Protein AF-A0A3A0G7U3-F1 (afdb_monomer_lite)

Sequence (85 aa):
MVRGSIKHGDYNPLQMGAFRPGEDCEAGRTTIEGLYLCGSSSYPGGLITGGPGYIAANSIAEDLGVEKWWRPTTKMSRYIETYVD

Secondary structure (DSSP, 8-state):
--S--SSSS-SSGGGSGGGSS-GGGGGGB-SSTT-B--STTSTT-TT-SSHHHHHHHHHHHHHTT--------HHHHHHHHHHT-

Structure (mmCIF, N/CA/C/O backbone):
data_AF-A0A3A0G7U3-F1
#
_entry.id   AF-A0A3A0G7U3-F1
#
loop_
_atom_site.group_PDB
_atom_site.id
_atom_site.type_symbol
_atom_site.label_atom_id
_atom_site.label_alt_id
_atom_site.label_comp_id
_atom_site.label_asym_id
_atom_site.label_entity_id
_atom_site.label_seq_id
_atom_site.pdbx_PDB_ins_code
_atom_site.Cartn_x
_atom_site.Cartn_y
_atom_site.Cartn_z
_atom_site.occupancy
_atom_site.B_iso_or_equiv
_atom_site.auth_seq_id
_atom_site.auth_comp_id
_atom_site.auth_asym_id
_atom_site.auth_atom_id
_atom_site.pdbx_PDB_model_num
ATOM 1 N N . MET A 1 1 ? 13.609 -13.826 -16.616 1.00 62.19 1 MET A N 1
ATOM 2 C CA . MET A 1 1 ? 12.791 -13.077 -17.597 1.00 62.19 1 MET A CA 1
ATOM 3 C C . MET A 1 1 ? 13.726 -12.430 -18.594 1.00 62.19 1 MET A C 1
ATOM 5 O O . MET A 1 1 ? 14.680 -11.809 -18.157 1.00 62.19 1 MET A O 1
ATOM 9 N N . VAL A 1 2 ? 13.498 -12.612 -19.896 1.00 79.25 2 VAL A N 1
ATOM 10 C CA . VAL A 1 2 ? 14.396 -12.087 -20.947 1.00 79.25 2 VAL A CA 1
ATOM 11 C C . VAL A 1 2 ? 13.986 -10.675 -21.401 1.00 79.25 2 VAL A C 1
ATOM 13 O O . VAL A 1 2 ? 14.835 -9.908 -21.832 1.00 79.25 2 VAL A O 1
ATOM 16 N N . ARG A 1 3 ? 12.697 -10.310 -21.276 1.00 82.88 3 ARG A N 1
ATOM 17 C CA . ARG A 1 3 ? 12.137 -8.985 -21.638 1.00 82.88 3 ARG A CA 1
ATOM 18 C C . ARG A 1 3 ? 10.988 -8.525 -20.723 1.00 82.88 3 ARG A C 1
ATOM 20 O O . ARG A 1 3 ? 10.148 -7.738 -21.131 1.00 82.88 3 ARG A O 1
ATOM 27 N N . GLY A 1 4 ? 10.892 -9.091 -19.522 1.00 75.62 4 GLY A N 1
ATOM 28 C CA . GLY A 1 4 ? 9.813 -8.808 -18.572 1.00 75.62 4 GLY A CA 1
ATOM 29 C C . GLY A 1 4 ? 10.360 -8.212 -17.283 1.00 75.62 4 GLY A C 1
ATOM 30 O O . GLY A 1 4 ? 11.501 -8.495 -16.914 1.00 75.62 4 GLY A O 1
ATOM 31 N N . SER A 1 5 ? 9.537 -7.427 -16.594 1.00 76.88 5 SER A N 1
ATOM 32 C CA . SER A 1 5 ? 9.852 -6.913 -15.264 1.00 76.88 5 SER A CA 1
ATOM 33 C C . SER A 1 5 ? 9.326 -7.855 -14.186 1.00 76.88 5 SER A C 1
ATOM 35 O O . SER A 1 5 ? 8.244 -8.423 -14.303 1.00 76.88 5 SER A O 1
ATOM 37 N N . ILE A 1 6 ? 10.095 -8.010 -13.105 1.00 76.94 6 ILE A N 1
ATOM 38 C CA . ILE A 1 6 ? 9.661 -8.759 -11.912 1.00 76.94 6 ILE A CA 1
ATOM 39 C C . ILE A 1 6 ? 8.631 -7.976 -11.093 1.00 76.94 6 ILE A C 1
ATOM 41 O O . ILE A 1 6 ? 8.057 -8.496 -10.137 1.00 76.94 6 ILE A O 1
ATOM 45 N N . LYS A 1 7 ? 8.414 -6.708 -11.446 1.00 77.56 7 LYS A N 1
ATOM 46 C CA . LYS A 1 7 ? 7.480 -5.788 -10.806 1.00 77.56 7 LYS A CA 1
ATOM 47 C C . LYS A 1 7 ? 6.479 -5.277 -11.842 1.00 77.56 7 LYS A C 1
ATOM 49 O O . LYS A 1 7 ? 6.651 -5.479 -13.040 1.00 77.56 7 LYS A O 1
ATOM 54 N N . HIS A 1 8 ? 5.422 -4.630 -11.361 1.00 80.75 8 HIS A N 1
ATOM 55 C CA . HIS A 1 8 ? 4.483 -3.941 -12.233 1.00 80.75 8 HIS A CA 1
ATOM 56 C C . HIS A 1 8 ? 5.211 -2.734 -12.842 1.00 80.75 8 HIS A C 1
ATOM 58 O O . HIS A 1 8 ? 5.623 -1.837 -12.106 1.00 80.75 8 HIS A O 1
ATOM 64 N N . GLY A 1 9 ? 5.414 -2.748 -14.159 1.00 81.38 9 GLY A N 1
ATOM 65 C CA . GLY A 1 9 ? 6.168 -1.715 -14.876 1.00 81.38 9 GLY A CA 1
ATOM 66 C C . GLY A 1 9 ? 7.689 -1.911 -14.860 1.00 81.38 9 GLY A C 1
ATOM 67 O O . GLY A 1 9 ? 8.229 -2.794 -14.185 1.00 81.38 9 GLY A O 1
ATOM 68 N N . ASP A 1 10 ? 8.382 -1.093 -15.644 1.00 82.38 10 ASP A N 1
ATOM 69 C CA . ASP A 1 10 ? 9.836 -1.103 -15.794 1.00 82.38 10 ASP A CA 1
ATOM 70 C C . ASP A 1 10 ? 10.543 -0.332 -14.660 1.00 82.38 10 ASP A C 1
ATOM 72 O O . ASP A 1 10 ? 9.945 0.469 -13.937 1.00 82.38 10 ASP A O 1
ATOM 76 N N . TYR A 1 11 ? 11.845 -0.557 -14.493 1.00 81.38 11 TYR A N 1
ATOM 77 C CA . TYR A 1 11 ? 12.707 0.228 -13.600 1.00 81.38 11 TYR A CA 1
ATOM 78 C C . TYR A 1 11 ? 13.223 1.489 -14.304 1.00 81.38 11 TYR A C 1
ATOM 80 O O . TYR A 1 11 ? 14.421 1.760 -14.358 1.00 81.38 11 TYR A O 1
ATOM 88 N N . ASN A 1 12 ? 12.293 2.272 -14.845 1.00 84.94 12 ASN A N 1
ATOM 89 C CA . ASN A 1 12 ? 12.574 3.586 -15.409 1.00 84.94 12 ASN A CA 1
ATOM 90 C C . ASN A 1 12 ? 11.888 4.671 -14.552 1.00 84.94 12 ASN A C 1
ATOM 92 O O . ASN A 1 12 ? 10.821 4.397 -13.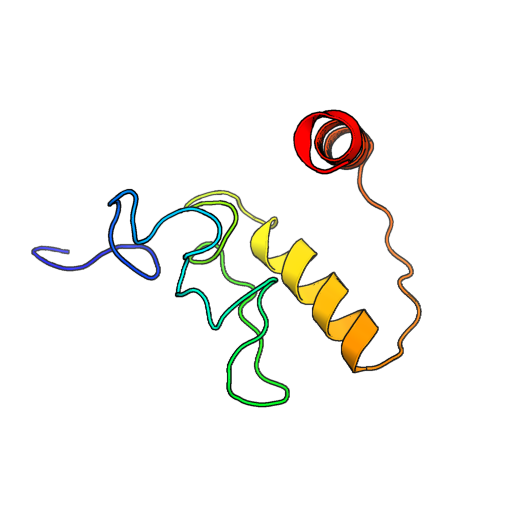998 1.00 84.94 12 ASN A O 1
ATOM 96 N N . PRO A 1 13 ? 12.446 5.894 -14.444 1.00 82.94 13 PRO A N 1
ATOM 97 C CA . PRO A 1 13 ? 11.896 6.961 -13.598 1.00 82.94 13 PRO A CA 1
ATOM 98 C C . PRO A 1 13 ? 10.404 7.269 -13.808 1.00 82.94 13 PRO A C 1
ATOM 100 O O . PRO A 1 13 ? 9.721 7.628 -12.856 1.00 82.94 13 PRO A O 1
ATOM 103 N N . LEU A 1 14 ? 9.888 7.084 -15.025 1.00 86.44 14 LEU A N 1
ATOM 104 C CA . LEU A 1 14 ? 8.486 7.311 -15.393 1.00 86.44 14 LEU A CA 1
ATOM 105 C C . LEU A 1 14 ? 7.535 6.180 -14.960 1.00 86.44 14 LEU A C 1
ATOM 107 O O . LEU A 1 14 ? 6.327 6.329 -15.074 1.00 86.44 14 LEU A O 1
ATOM 111 N N . GLN A 1 15 ? 8.055 5.037 -14.505 1.00 83.69 15 GLN A N 1
ATOM 112 C CA . GLN A 1 15 ? 7.279 3.860 -14.065 1.00 83.69 15 GLN A CA 1
ATOM 113 C C . GLN A 1 15 ? 7.657 3.423 -12.636 1.00 83.69 15 GLN A C 1
ATOM 115 O O . GLN A 1 15 ? 7.491 2.269 -12.217 1.00 83.69 15 GLN A O 1
ATOM 120 N N . MET A 1 16 ? 8.207 4.365 -11.869 1.00 82.00 16 MET A N 1
ATOM 121 C CA . MET A 1 16 ? 8.617 4.191 -10.482 1.00 82.00 16 MET A CA 1
ATOM 122 C C . MET A 1 16 ? 7.916 5.201 -9.574 1.00 82.00 16 MET A C 1
ATOM 124 O O . MET A 1 16 ? 7.316 6.171 -10.027 1.00 82.00 16 MET A O 1
ATOM 128 N N . GLY A 1 17 ? 7.996 4.970 -8.262 1.00 81.06 17 GLY A N 1
ATOM 129 C CA . GLY A 1 17 ? 7.336 5.838 -7.294 1.00 81.06 17 GLY A CA 1
ATOM 130 C C . GLY A 1 17 ? 5.821 5.826 -7.489 1.00 81.06 17 GLY A C 1
ATOM 131 O O . GLY A 1 17 ? 5.242 4.759 -7.694 1.00 81.06 17 GLY A O 1
ATOM 132 N N . ALA A 1 18 ? 5.194 6.996 -7.381 1.00 79.38 18 ALA A N 1
ATOM 133 C CA . ALA A 1 18 ? 3.743 7.148 -7.483 1.00 79.38 18 ALA A CA 1
ATOM 134 C C . ALA A 1 18 ? 3.184 6.680 -8.840 1.00 79.38 18 ALA A C 1
ATOM 136 O O . ALA A 1 18 ? 2.042 6.253 -8.915 1.00 79.38 18 ALA A O 1
ATOM 137 N N . PHE A 1 19 ? 4.011 6.648 -9.890 1.00 84.25 19 PHE A N 1
ATOM 138 C CA . PHE A 1 19 ? 3.640 6.163 -11.222 1.00 84.25 19 PHE A CA 1
ATOM 139 C C . PHE A 1 19 ? 3.630 4.629 -11.340 1.00 84.25 19 PHE A C 1
ATOM 141 O O . PHE A 1 19 ? 3.690 4.088 -12.443 1.00 84.25 19 PHE A O 1
ATOM 148 N N . ARG A 1 20 ? 3.609 3.899 -10.215 1.00 84.94 20 ARG A N 1
ATOM 149 C CA . ARG A 1 20 ? 3.649 2.432 -10.182 1.00 84.94 20 ARG A CA 1
ATOM 150 C C . ARG A 1 20 ? 2.360 1.846 -9.582 1.00 84.94 20 ARG A C 1
ATOM 152 O O . ARG A 1 20 ? 2.176 1.959 -8.368 1.00 84.94 20 ARG A O 1
ATOM 159 N N . PRO A 1 21 ? 1.557 1.084 -10.356 1.00 81.81 21 PRO A N 1
ATOM 160 C CA . PRO A 1 21 ? 1.770 0.667 -11.758 1.00 81.81 21 PRO A CA 1
ATOM 161 C C . PRO A 1 21 ? 1.481 1.748 -12.812 1.00 81.81 21 PRO A C 1
ATOM 163 O O . PRO A 1 21 ? 1.856 1.572 -13.968 1.00 81.81 21 PRO A O 1
ATOM 166 N N . GLY A 1 22 ? 0.803 2.819 -12.418 1.00 84.31 22 GLY A N 1
ATOM 167 C CA . GLY A 1 22 ? 0.432 3.962 -13.241 1.00 84.31 22 GLY A CA 1
ATOM 168 C C . GLY A 1 22 ? -0.193 5.028 -12.345 1.00 84.31 22 GLY A C 1
ATOM 169 O O . GLY A 1 22 ? -0.505 4.744 -11.188 1.00 84.31 22 GLY A O 1
ATOM 170 N N . GLU A 1 23 ? -0.360 6.240 -12.866 1.00 86.44 23 GLU A N 1
ATOM 171 C CA . GLU A 1 23 ? -0.942 7.368 -12.121 1.00 86.44 23 GLU A CA 1
ATOM 172 C C . GLU A 1 23 ? -2.392 7.116 -11.685 1.00 86.44 23 GLU A C 1
ATOM 174 O O . GLU A 1 23 ? -2.784 7.509 -10.592 1.00 86.44 23 GLU A O 1
ATOM 179 N N . ASP A 1 24 ? -3.143 6.341 -12.469 1.00 87.75 24 ASP A N 1
ATOM 180 C CA . ASP A 1 24 ? -4.525 5.954 -12.159 1.00 87.75 24 ASP A CA 1
ATOM 181 C C . ASP A 1 24 ? -4.645 4.962 -10.986 1.00 87.75 24 ASP A C 1
ATOM 183 O O . ASP A 1 24 ? -5.744 4.534 -10.631 1.00 87.75 24 ASP A O 1
ATOM 187 N N . CYS A 1 25 ? -3.517 4.518 -10.421 1.00 88.12 25 CYS A N 1
ATOM 188 C CA . CYS A 1 25 ? -3.466 3.532 -9.344 1.00 88.12 25 CYS A CA 1
ATOM 189 C C . CYS A 1 25 ? -2.896 4.111 -8.040 1.00 88.12 25 CYS A C 1
ATOM 191 O O . CYS A 1 25 ? -2.070 3.487 -7.360 1.00 88.12 25 CYS A O 1
ATOM 193 N N . GLU A 1 26 ? -3.321 5.327 -7.704 1.00 86.69 26 GLU A N 1
ATOM 194 C CA . GLU A 1 26 ? -2.899 6.036 -6.501 1.00 86.69 26 GLU A CA 1
ATOM 195 C C . GLU A 1 26 ? -3.294 5.283 -5.223 1.00 86.69 26 GLU A C 1
ATOM 197 O O . GLU A 1 26 ? -4.391 4.737 -5.099 1.00 86.69 26 GLU A O 1
ATOM 202 N N . ALA A 1 27 ? -2.383 5.258 -4.246 1.00 89.56 27 ALA A N 1
ATOM 203 C CA . ALA A 1 27 ? -2.597 4.655 -2.930 1.00 89.56 27 ALA A CA 1
ATOM 204 C C . ALA A 1 27 ? -3.090 3.188 -2.967 1.00 89.56 27 ALA A C 1
ATOM 206 O O . ALA A 1 27 ? -3.655 2.675 -2.006 1.00 89.56 27 ALA A O 1
ATOM 207 N N . GLY A 1 28 ? -2.836 2.475 -4.068 1.00 91.31 28 GLY A N 1
ATOM 208 C CA . GLY A 1 28 ? -3.304 1.106 -4.257 1.00 91.31 28 GLY A CA 1
ATOM 209 C C . GLY A 1 28 ? -4.758 0.996 -4.718 1.00 91.31 28 GLY A C 1
ATOM 210 O O . GLY A 1 28 ? -5.220 -0.130 -4.877 1.00 91.31 28 GLY A O 1
ATOM 211 N N . ARG A 1 29 ? -5.473 2.099 -4.972 1.00 93.69 29 ARG A N 1
ATOM 212 C CA . ARG A 1 29 ? -6.748 2.075 -5.707 1.00 93.69 29 ARG A CA 1
ATOM 213 C C . ARG A 1 29 ? -6.496 1.693 -7.166 1.00 93.69 29 ARG A C 1
ATOM 215 O O . ARG A 1 29 ? -5.370 1.779 -7.648 1.00 93.69 29 ARG A O 1
ATOM 222 N N . THR A 1 30 ? -7.527 1.234 -7.861 1.00 93.38 30 THR A N 1
ATOM 223 C CA . THR A 1 30 ? -7.493 1.048 -9.317 1.00 93.38 30 THR A CA 1
ATOM 224 C C . THR A 1 30 ? -8.692 1.743 -9.945 1.00 93.38 30 THR A C 1
ATOM 226 O O . THR A 1 30 ? -9.612 2.160 -9.246 1.00 93.38 30 THR A O 1
ATOM 229 N N . THR A 1 31 ? -8.716 1.825 -11.274 1.00 92.62 31 THR A N 1
ATOM 230 C CA . THR A 1 31 ? -9.875 2.331 -12.025 1.00 92.62 31 THR A CA 1
ATOM 231 C C . THR A 1 31 ? -11.108 1.428 -11.923 1.00 92.62 31 THR A C 1
ATOM 233 O O . THR A 1 31 ? -12.191 1.819 -12.354 1.00 92.62 31 THR A O 1
ATOM 236 N N . ILE A 1 32 ? -10.961 0.223 -11.366 1.00 94.88 32 ILE A N 1
ATOM 237 C CA . ILE A 1 32 ? -12.055 -0.707 -11.102 1.00 94.88 32 ILE A CA 1
ATOM 238 C C . ILE A 1 32 ? -12.457 -0.556 -9.632 1.00 94.88 32 ILE A C 1
ATOM 240 O O . ILE A 1 32 ? -11.669 -0.830 -8.726 1.00 94.88 32 ILE A O 1
ATOM 244 N N . GLU A 1 33 ? -13.702 -0.146 -9.401 1.00 94.62 33 GLU A N 1
ATOM 245 C CA . GLU A 1 33 ? -14.261 0.012 -8.058 1.00 94.62 33 GLU A CA 1
ATOM 246 C C . GLU A 1 33 ? -14.157 -1.293 -7.250 1.00 94.62 33 GLU A C 1
ATOM 248 O O . GLU A 1 33 ? -14.462 -2.383 -7.741 1.00 94.62 33 GLU A O 1
ATOM 253 N N . GLY A 1 34 ? -13.691 -1.186 -6.004 1.00 94.75 34 GLY A N 1
ATOM 254 C CA . GLY A 1 34 ? -13.510 -2.329 -5.107 1.00 94.75 34 GLY A CA 1
ATOM 255 C C . GLY A 1 34 ? -12.279 -3.199 -5.398 1.00 94.75 34 GLY A C 1
ATOM 256 O O . GLY A 1 34 ? -12.017 -4.140 -4.645 1.00 94.75 34 GLY A O 1
ATOM 257 N N . LEU A 1 35 ? -11.500 -2.902 -6.446 1.00 95.31 35 LEU A N 1
ATOM 258 C CA . LEU A 1 35 ? -10.246 -3.592 -6.750 1.00 95.31 35 LEU A CA 1
ATOM 259 C C . LEU A 1 35 ? -9.039 -2.756 -6.311 1.00 95.31 35 LEU A C 1
ATOM 261 O O . LEU A 1 35 ? -8.846 -1.629 -6.768 1.00 95.31 35 LEU A O 1
ATOM 265 N N . TYR A 1 36 ? -8.181 -3.361 -5.484 1.00 94.44 36 TYR A N 1
ATOM 266 C CA . TYR A 1 36 ? -7.006 -2.713 -4.902 1.00 94.44 36 TYR A CA 1
ATOM 267 C C . TYR A 1 36 ? -5.718 -3.507 -5.145 1.00 94.44 36 TYR A C 1
ATOM 269 O O . TYR A 1 36 ? -5.712 -4.741 -5.191 1.00 94.44 36 TYR A O 1
ATOM 277 N N . LEU A 1 37 ? -4.595 -2.798 -5.251 1.00 91.50 37 LEU A N 1
ATOM 278 C CA . LEU A 1 37 ? -3.261 -3.350 -5.456 1.00 91.50 37 LEU A CA 1
ATOM 279 C C . LEU A 1 37 ? -2.430 -3.304 -4.172 1.00 91.50 37 LEU A C 1
ATOM 281 O O . LEU A 1 37 ? -1.833 -2.290 -3.826 1.00 91.50 37 LEU A O 1
ATOM 285 N N . CYS A 1 38 ? -2.306 -4.459 -3.521 1.00 90.94 38 CYS A N 1
ATOM 286 C CA . CYS A 1 38 ? -1.599 -4.599 -2.240 1.00 90.94 38 CYS A CA 1
ATOM 287 C C . CYS A 1 38 ? -0.204 -5.248 -2.369 1.00 90.94 38 CYS A C 1
ATOM 289 O O . CYS A 1 38 ? 0.493 -5.462 -1.376 1.00 90.94 38 CYS A O 1
ATOM 291 N N . GLY A 1 39 ? 0.191 -5.648 -3.581 1.00 87.19 39 GLY A N 1
ATOM 292 C CA . GLY A 1 39 ? 1.383 -6.463 -3.819 1.00 87.19 39 GLY A CA 1
ATOM 293 C C . GLY A 1 39 ? 2.697 -5.677 -3.772 1.00 87.19 39 GLY A C 1
ATOM 294 O O . GLY A 1 39 ? 2.751 -4.504 -4.126 1.00 87.19 39 GLY A O 1
ATOM 295 N N . SER A 1 40 ? 3.808 -6.362 -3.458 1.00 84.44 40 SER A N 1
ATOM 296 C CA . SER A 1 40 ? 5.188 -5.808 -3.485 1.00 84.44 40 SER A CA 1
ATOM 297 C C . SER A 1 40 ? 5.665 -5.309 -4.863 1.00 84.44 40 SER A C 1
ATOM 299 O O . SER A 1 40 ? 6.820 -4.907 -5.035 1.00 84.44 40 SER A O 1
ATOM 301 N N . SER A 1 41 ? 4.808 -5.437 -5.872 1.00 81.75 41 SER A N 1
ATOM 302 C CA . SER A 1 41 ? 4.979 -4.940 -7.228 1.00 81.75 41 SER A CA 1
ATOM 303 C C . SER A 1 41 ? 4.538 -3.487 -7.402 1.00 81.75 41 SER A C 1
ATOM 305 O O . SER A 1 41 ? 4.876 -2.930 -8.440 1.00 81.75 41 SER A O 1
ATOM 307 N N . SER A 1 42 ? 3.821 -2.901 -6.438 1.00 83.44 42 SER A N 1
ATOM 308 C CA . SER A 1 42 ? 3.253 -1.542 -6.491 1.00 83.44 42 SER A CA 1
ATOM 309 C C . SER A 1 42 ? 4.069 -0.526 -5.662 1.00 83.44 42 SER A C 1
ATOM 311 O O . SER A 1 42 ? 5.049 -0.905 -5.010 1.00 83.44 42 SER A O 1
ATOM 313 N N . TYR A 1 43 ? 3.720 0.768 -5.710 1.00 83.75 43 TYR A N 1
ATOM 314 C CA . TYR A 1 43 ? 4.287 1.813 -4.830 1.00 83.75 43 TYR A CA 1
ATOM 315 C C . TYR A 1 43 ? 4.267 1.378 -3.342 1.00 83.75 43 TYR A C 1
ATOM 317 O O . TYR A 1 43 ? 3.278 0.770 -2.931 1.00 83.75 43 TYR A O 1
ATOM 325 N N . PRO A 1 44 ? 5.315 1.626 -2.516 1.00 74.31 44 PRO A N 1
ATOM 326 C CA . PRO A 1 44 ? 6.428 2.571 -2.685 1.00 74.31 44 PRO A CA 1
ATOM 327 C C . PRO A 1 44 ? 7.720 2.031 -3.296 1.00 74.31 44 PRO A C 1
ATOM 329 O O . PRO A 1 44 ? 8.683 2.775 -3.465 1.00 74.31 44 PRO A O 1
ATOM 332 N N . GLY A 1 45 ? 7.779 0.756 -3.666 1.00 67.88 45 GLY A N 1
ATOM 333 C CA . GLY A 1 45 ? 8.996 0.221 -4.262 1.00 67.88 45 GLY A CA 1
ATOM 334 C C . GLY A 1 45 ? 8.986 -1.286 -4.400 1.00 67.88 45 GLY A C 1
ATOM 335 O O . GLY A 1 45 ? 8.386 -2.016 -3.613 1.00 67.88 45 GLY A O 1
ATOM 336 N N . GLY A 1 46 ? 9.705 -1.766 -5.412 1.00 61.84 46 GLY A N 1
ATOM 337 C CA . GLY A 1 46 ? 9.922 -3.193 -5.580 1.00 61.84 46 GLY A CA 1
ATOM 338 C C . GLY A 1 46 ? 10.826 -3.689 -4.463 1.00 61.84 46 GLY A C 1
ATOM 339 O O . GLY A 1 46 ? 11.911 -3.147 -4.297 1.00 61.84 46 GLY A O 1
ATOM 340 N N . LEU A 1 47 ? 10.384 -4.738 -3.761 1.00 67.75 47 LEU A N 1
ATOM 341 C CA . LEU A 1 47 ? 11.060 -5.392 -2.622 1.00 67.75 47 LEU A CA 1
ATOM 342 C C . LEU A 1 47 ? 10.734 -4.816 -1.231 1.00 67.75 47 LEU A C 1
ATOM 344 O O . LEU A 1 47 ? 11.172 -5.396 -0.242 1.00 67.75 47 LEU A O 1
ATOM 348 N N . ILE A 1 48 ? 9.916 -3.760 -1.120 1.00 66.62 48 ILE A N 1
ATOM 349 C CA . ILE A 1 48 ? 9.377 -3.334 0.182 1.00 66.62 48 ILE A CA 1
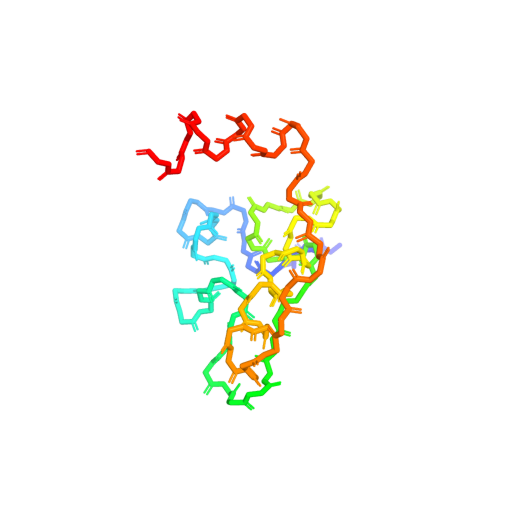ATOM 350 C C . ILE A 1 48 ? 8.208 -4.257 0.538 1.00 66.62 48 ILE A C 1
ATOM 352 O O . ILE A 1 48 ? 7.073 -4.075 0.091 1.00 66.62 48 ILE A O 1
ATOM 356 N N . THR A 1 49 ? 8.493 -5.295 1.318 1.00 71.94 49 THR A N 1
ATOM 357 C CA . THR A 1 49 ? 7.492 -6.265 1.766 1.00 71.94 49 THR A CA 1
ATOM 358 C C . THR A 1 49 ? 6.580 -5.608 2.805 1.00 71.94 49 THR A C 1
ATOM 360 O O . THR A 1 49 ? 7.019 -5.284 3.903 1.00 71.94 49 THR A O 1
ATOM 363 N N . GLY A 1 50 ? 5.314 -5.373 2.450 1.00 83.50 50 GLY A N 1
ATOM 364 C CA . GLY A 1 50 ? 4.278 -4.855 3.356 1.00 83.50 50 GLY A CA 1
ATOM 365 C C . GLY A 1 50 ? 3.919 -3.374 3.187 1.00 83.50 50 GLY A C 1
ATOM 366 O O . GLY A 1 50 ? 2.805 -2.998 3.531 1.00 83.50 50 GLY A O 1
ATOM 367 N N . GLY A 1 51 ? 4.788 -2.551 2.590 1.00 87.38 51 GLY A N 1
ATOM 368 C CA . GLY A 1 51 ? 4.498 -1.133 2.321 1.00 87.38 51 GLY A CA 1
ATOM 369 C C . GLY A 1 51 ? 3.264 -0.917 1.431 1.00 87.38 51 GLY A C 1
ATOM 370 O O . GLY A 1 51 ? 2.334 -0.241 1.865 1.00 87.38 51 GLY A O 1
ATOM 371 N N . PRO A 1 52 ? 3.194 -1.543 0.239 1.00 89.06 52 PRO A N 1
ATOM 372 C CA . PRO A 1 52 ? 2.030 -1.412 -0.640 1.00 89.06 52 PRO A CA 1
ATOM 373 C C . PRO A 1 52 ? 0.739 -1.923 0.007 1.00 89.06 52 PRO A C 1
ATOM 375 O O . PRO A 1 52 ? -0.306 -1.297 -0.107 1.00 89.06 52 PRO A O 1
ATOM 378 N N . GLY A 1 53 ? 0.822 -3.032 0.750 1.00 91.25 53 GLY A N 1
ATOM 379 C CA . GLY A 1 53 ? -0.321 -3.583 1.477 1.00 91.25 53 GLY A CA 1
ATOM 380 C C . GLY A 1 53 ? -0.823 -2.657 2.584 1.00 91.25 53 GLY A C 1
ATOM 381 O O . GLY A 1 53 ? -2.028 -2.509 2.74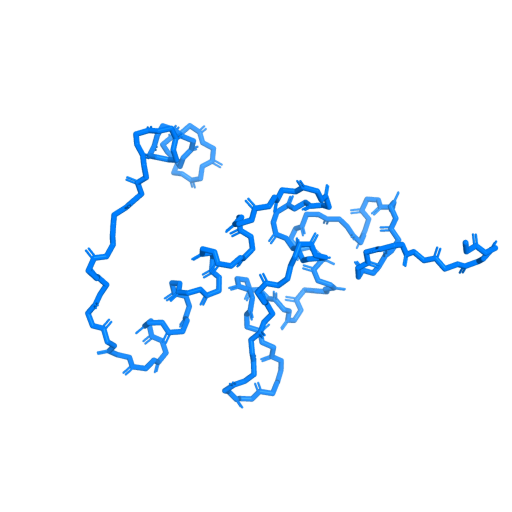2 1.00 91.25 53 GLY A O 1
ATOM 382 N N . TYR A 1 54 ? 0.078 -1.992 3.313 1.00 91.12 54 TYR A N 1
ATOM 383 C CA . TYR A 1 54 ? -0.304 -0.999 4.315 1.00 91.12 54 TYR A CA 1
ATOM 384 C C . TYR A 1 54 ? -1.009 0.205 3.684 1.00 91.12 54 TYR A C 1
ATOM 386 O O . TYR A 1 54 ? -2.028 0.656 4.200 1.00 91.12 54 TYR A O 1
ATOM 394 N N . ILE A 1 55 ? -0.490 0.717 2.566 1.00 90.88 55 ILE A N 1
ATOM 395 C CA . ILE A 1 55 ? -1.100 1.842 1.846 1.00 90.88 55 ILE A CA 1
ATOM 396 C C . ILE A 1 55 ? -2.499 1.451 1.355 1.00 90.88 55 ILE A C 1
ATOM 398 O O . ILE A 1 55 ? -3.471 2.101 1.731 1.00 90.88 55 ILE A O 1
ATOM 402 N N . ALA A 1 56 ? -2.615 0.327 0.645 1.00 93.50 56 ALA A N 1
ATOM 403 C CA . ALA A 1 56 ? -3.899 -0.153 0.146 1.00 93.50 56 ALA A CA 1
ATOM 404 C C . ALA A 1 56 ? -4.902 -0.436 1.277 1.00 93.50 56 ALA A C 1
ATOM 406 O O . ALA A 1 56 ? -6.074 -0.108 1.145 1.00 93.50 56 ALA A O 1
ATOM 407 N N . ALA A 1 57 ? -4.464 -0.979 2.420 1.00 95.25 57 ALA A N 1
ATOM 408 C CA . ALA A 1 57 ? -5.341 -1.196 3.573 1.00 95.25 57 ALA A CA 1
ATOM 409 C C . ALA A 1 57 ? -5.930 0.112 4.131 1.00 95.25 57 ALA A C 1
ATOM 411 O O . ALA A 1 57 ? -7.078 0.118 4.569 1.00 95.25 57 ALA A O 1
ATOM 412 N N . ASN A 1 58 ? -5.176 1.219 4.103 1.00 94.44 58 ASN A N 1
ATOM 413 C CA . ASN A 1 58 ? -5.706 2.529 4.492 1.00 94.44 58 ASN A CA 1
ATOM 414 C C . ASN A 1 58 ? -6.769 3.016 3.502 1.00 94.44 58 ASN A C 1
ATOM 416 O O . ASN A 1 58 ? -7.839 3.428 3.941 1.00 94.44 58 ASN A O 1
ATOM 420 N N . SER A 1 59 ? -6.509 2.895 2.198 1.00 95.50 59 SER A N 1
ATOM 421 C CA . SER A 1 59 ? -7.472 3.267 1.156 1.00 95.50 59 SER A CA 1
ATOM 422 C C . SER A 1 59 ? -8.750 2.436 1.211 1.00 95.50 59 SER A C 1
ATOM 424 O O . SER A 1 59 ? -9.838 2.994 1.163 1.00 95.50 59 SER A O 1
ATOM 426 N N . ILE A 1 60 ? -8.630 1.118 1.396 1.00 97.12 60 ILE A N 1
ATOM 427 C CA . ILE A 1 60 ? -9.779 0.222 1.588 1.00 97.12 60 ILE A CA 1
ATOM 428 C C . ILE A 1 60 ? -10.592 0.657 2.808 1.00 97.12 60 ILE A C 1
ATOM 430 O O . ILE A 1 60 ? -11.818 0.682 2.756 1.00 97.12 60 ILE A O 1
ATOM 434 N N . ALA A 1 61 ? -9.924 0.991 3.915 1.00 97.06 61 ALA A N 1
ATOM 435 C CA . ALA A 1 61 ? -10.621 1.379 5.131 1.00 97.06 61 ALA A CA 1
ATOM 436 C C . ALA A 1 61 ? -11.410 2.684 4.967 1.00 97.06 61 ALA A C 1
ATOM 438 O O . ALA A 1 61 ? -12.540 2.784 5.441 1.00 97.06 61 ALA A O 1
ATOM 439 N N . GLU A 1 62 ? -10.821 3.656 4.272 1.00 96.31 62 GLU A N 1
ATOM 440 C CA . GLU A 1 62 ? -11.455 4.931 3.932 1.00 96.31 62 GLU A CA 1
ATOM 441 C C . GLU A 1 62 ? -12.647 4.737 2.993 1.00 96.31 62 GLU A C 1
ATOM 443 O O . GLU A 1 62 ? -13.728 5.248 3.278 1.00 96.31 62 GLU A O 1
ATOM 448 N N . ASP A 1 63 ? -12.477 3.949 1.931 1.00 96.94 63 ASP A N 1
ATOM 449 C CA . ASP A 1 63 ? -13.525 3.720 0.932 1.00 96.94 63 ASP A CA 1
ATOM 450 C C . ASP A 1 63 ? -14.712 2.936 1.513 1.00 96.94 63 ASP A C 1
ATOM 452 O O . ASP A 1 63 ? -15.864 3.205 1.177 1.00 96.94 63 ASP A O 1
ATOM 456 N N . LEU A 1 64 ? -14.451 1.986 2.419 1.00 97.00 64 LEU A N 1
ATOM 457 C CA . LEU A 1 64 ? -15.489 1.197 3.094 1.00 97.00 64 LEU A CA 1
ATOM 458 C C . LEU A 1 64 ? -16.044 1.866 4.363 1.00 97.00 64 LEU A C 1
ATOM 460 O O . LEU A 1 64 ? -16.965 1.325 4.977 1.00 97.00 64 LEU A O 1
ATOM 464 N N . GLY A 1 65 ? -15.484 3.002 4.789 1.00 96.81 65 GLY A N 1
ATOM 465 C CA . GLY A 1 65 ? -15.887 3.694 6.016 1.00 96.81 65 GLY A CA 1
ATOM 466 C C . GLY A 1 65 ? -15.660 2.882 7.297 1.00 96.81 65 GLY A C 1
ATOM 467 O O . GLY A 1 65 ? -16.402 3.045 8.268 1.00 96.81 65 GLY A O 1
ATOM 468 N N . VAL A 1 66 ? -14.668 1.988 7.312 1.00 96.81 66 VAL A N 1
ATOM 469 C CA . VAL A 1 66 ? -14.356 1.158 8.485 1.00 96.81 66 VAL A CA 1
ATOM 470 C C . VAL A 1 66 ? -13.302 1.819 9.367 1.00 96.81 66 VAL A C 1
ATOM 472 O O . VAL A 1 66 ? -12.359 2.456 8.897 1.00 96.81 66 VAL A O 1
ATOM 475 N N . GLU A 1 67 ? -13.440 1.643 10.680 1.00 96.31 67 GLU A N 1
ATOM 476 C CA . GLU A 1 67 ? -12.484 2.189 11.638 1.00 96.31 67 GLU A CA 1
ATOM 477 C C . GLU A 1 67 ? -11.119 1.486 11.524 1.00 96.31 67 GLU A C 1
ATOM 479 O O . GLU A 1 67 ? -11.001 0.261 11.631 1.00 96.31 67 GLU A O 1
ATOM 484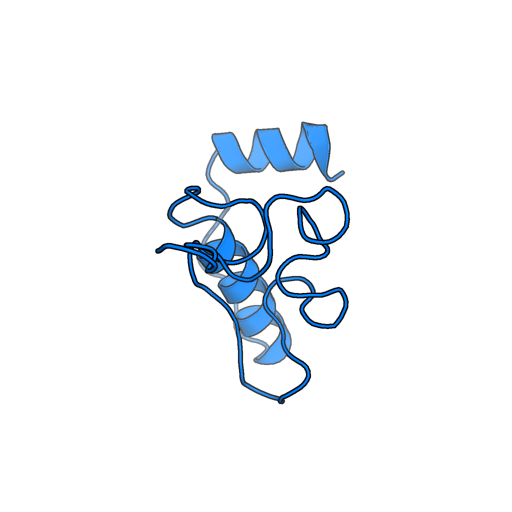 N N . LYS A 1 68 ? -10.058 2.280 11.338 1.00 95.81 68 LYS A N 1
ATOM 485 C CA . LYS A 1 68 ? -8.675 1.792 11.312 1.00 95.81 68 LYS A CA 1
ATOM 486 C C . LYS A 1 68 ? -8.207 1.484 12.736 1.00 95.81 68 LYS A C 1
ATOM 488 O O . LYS A 1 68 ? -7.870 2.388 13.495 1.00 95.81 68 LYS A O 1
ATOM 493 N N . TRP A 1 69 ? -8.138 0.200 13.090 1.00 94.88 69 TRP A N 1
ATOM 494 C CA . TRP A 1 69 ? -7.656 -0.250 14.407 1.00 94.88 69 TRP A CA 1
ATOM 495 C C . TRP A 1 69 ? -6.125 -0.344 14.501 1.00 94.88 69 TRP A C 1
ATOM 497 O O . TRP A 1 69 ? -5.563 -0.427 15.595 1.00 94.88 69 TRP A O 1
ATOM 507 N N . TRP A 1 70 ? -5.431 -0.340 13.363 1.00 94.06 70 TRP A N 1
ATOM 508 C CA . TRP A 1 70 ? -3.973 -0.343 13.309 1.00 94.06 70 TRP A CA 1
ATOM 509 C C . TRP A 1 70 ? -3.413 1.077 13.365 1.00 94.06 70 TRP A C 1
ATOM 511 O O . TRP A 1 70 ? -4.034 2.046 12.935 1.00 94.06 70 TRP A O 1
ATOM 521 N N . ARG A 1 71 ? -2.185 1.192 13.870 1.00 92.12 71 ARG A N 1
ATOM 522 C CA . ARG A 1 71 ? -1.425 2.444 13.902 1.00 92.12 71 ARG A CA 1
ATOM 523 C C . ARG A 1 71 ? -0.110 2.261 13.146 1.00 92.12 71 ARG A C 1
ATOM 525 O O . ARG A 1 71 ? 0.406 1.138 13.119 1.00 92.12 71 ARG A O 1
ATOM 532 N N . PRO A 1 72 ? 0.458 3.329 12.560 1.00 90.56 72 PRO A N 1
ATOM 533 C CA . PRO A 1 72 ? 1.802 3.256 12.008 1.00 90.56 72 PRO A CA 1
AT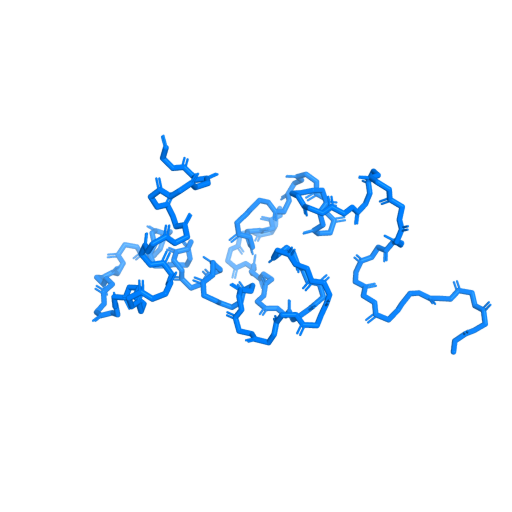OM 534 C C . PRO A 1 72 ? 2.793 2.815 13.094 1.00 90.56 72 PRO A C 1
ATOM 536 O O . PRO A 1 72 ? 2.667 3.186 14.262 1.00 90.56 72 PRO A O 1
ATOM 539 N N . THR A 1 73 ? 3.803 2.032 12.716 1.00 90.94 73 THR A N 1
ATOM 540 C CA . THR A 1 73 ? 4.923 1.751 13.628 1.00 90.94 73 THR A CA 1
ATOM 541 C C . THR A 1 73 ? 5.711 3.034 13.894 1.00 90.94 73 THR A C 1
ATOM 543 O O . THR A 1 73 ? 5.720 3.932 13.057 1.00 90.94 73 THR A O 1
ATOM 546 N N . THR A 1 74 ? 6.479 3.107 14.985 1.00 93.94 74 THR A N 1
ATOM 547 C CA . THR A 1 74 ? 7.330 4.278 15.284 1.00 93.94 74 THR A CA 1
ATOM 548 C C . THR A 1 74 ? 8.252 4.662 14.120 1.00 93.94 74 THR A C 1
ATOM 550 O O . THR A 1 74 ? 8.517 5.838 13.884 1.00 93.94 74 THR A O 1
ATOM 553 N N . LYS A 1 75 ? 8.739 3.672 13.360 1.00 89.75 75 LYS A N 1
ATOM 554 C CA . LYS A 1 75 ? 9.583 3.900 12.177 1.00 89.75 75 LYS A CA 1
ATOM 555 C C . LYS A 1 75 ? 8.794 4.523 11.025 1.00 89.75 75 LYS A C 1
ATOM 557 O O . LYS A 1 75 ? 9.316 5.404 10.354 1.00 89.75 75 LYS A O 1
ATOM 562 N N . MET A 1 76 ? 7.554 4.081 10.823 1.00 87.12 76 MET A N 1
ATOM 563 C CA . MET A 1 76 ? 6.657 4.633 9.807 1.00 87.12 76 MET A CA 1
ATOM 564 C C . MET A 1 76 ? 6.183 6.032 10.186 1.00 87.12 76 MET A C 1
ATOM 566 O O . MET A 1 76 ? 6.206 6.902 9.330 1.00 87.12 76 MET A O 1
ATOM 570 N N . SER A 1 77 ? 5.839 6.276 11.454 1.00 91.38 77 SER A N 1
ATOM 571 C CA . SER A 1 77 ? 5.491 7.616 11.943 1.00 91.38 77 SER A CA 1
ATOM 572 C C . SER A 1 77 ? 6.612 8.614 11.674 1.00 91.38 77 SER A C 1
ATOM 574 O O . SER A 1 77 ? 6.365 9.648 11.072 1.00 91.38 77 SER A O 1
ATOM 576 N N . ARG A 1 78 ? 7.861 8.259 12.014 1.00 92.00 78 ARG A N 1
ATOM 577 C CA . ARG A 1 78 ? 9.024 9.103 11.708 1.00 92.00 78 ARG A CA 1
ATOM 578 C C . ARG A 1 78 ? 9.186 9.340 10.206 1.00 92.00 78 ARG A C 1
ATOM 580 O O . ARG A 1 78 ? 9.541 10.438 9.805 1.00 92.00 78 ARG A O 1
ATOM 587 N N . TYR A 1 79 ? 8.980 8.311 9.381 1.00 85.81 79 TYR A N 1
ATOM 588 C CA . TYR A 1 79 ? 9.051 8.452 7.925 1.00 85.81 79 TYR A CA 1
ATOM 589 C C . TYR A 1 79 ? 7.998 9.437 7.403 1.00 85.81 79 TYR A C 1
ATOM 591 O O . TYR A 1 79 ? 8.351 10.323 6.635 1.00 85.81 79 TYR A O 1
ATOM 599 N N . ILE A 1 80 ? 6.746 9.302 7.848 1.00 86.31 80 ILE A N 1
ATOM 600 C CA . ILE A 1 80 ? 5.638 10.184 7.459 1.00 86.31 80 ILE A CA 1
ATOM 601 C C . ILE A 1 80 ? 5.966 11.634 7.841 1.00 86.31 80 ILE A C 1
ATOM 603 O O . ILE A 1 80 ? 5.995 12.487 6.965 1.00 86.31 80 ILE A O 1
ATOM 607 N N . GLU A 1 81 ? 6.361 11.872 9.093 1.00 92.00 81 GLU A N 1
ATOM 608 C CA . GLU A 1 81 ? 6.748 13.202 9.598 1.00 92.00 81 GLU A CA 1
ATOM 609 C C . GLU A 1 81 ? 7.958 13.810 8.861 1.00 92.00 81 GLU A C 1
ATOM 611 O O . GLU A 1 81 ? 8.116 15.022 8.811 1.00 92.00 81 GLU A O 1
ATOM 616 N N . THR A 1 82 ? 8.858 12.980 8.320 1.00 92.25 82 THR A N 1
ATOM 617 C CA . THR A 1 82 ? 10.074 13.470 7.644 1.00 92.25 82 THR A CA 1
ATOM 618 C C . THR A 1 82 ? 9.862 13.732 6.149 1.00 92.25 82 THR A C 1
ATOM 620 O O . THR A 1 82 ? 10.573 14.557 5.579 1.00 92.25 82 THR A O 1
ATOM 623 N N . TYR A 1 83 ? 8.984 12.968 5.488 1.00 82.50 83 TYR A N 1
ATOM 624 C CA . TYR A 1 83 ? 8.934 12.883 4.020 1.00 82.50 83 TYR A CA 1
ATOM 625 C C . TYR A 1 83 ? 7.544 13.068 3.397 1.00 82.50 83 TYR A C 1
ATOM 627 O O . TYR A 1 83 ? 7.464 13.113 2.169 1.00 82.50 83 TYR A O 1
ATOM 635 N N . VAL A 1 84 ? 6.471 13.085 4.189 1.00 78.12 84 VAL A N 1
ATOM 636 C CA . VAL A 1 84 ? 5.083 13.113 3.692 1.00 78.12 84 VAL A CA 1
ATOM 637 C C . VAL A 1 84 ? 4.329 14.345 4.197 1.00 78.12 84 VAL A C 1
ATOM 639 O O . VAL A 1 84 ? 3.624 14.954 3.395 1.00 78.12 84 VAL A O 1
ATOM 642 N N . ASP A 1 85 ? 4.497 14.696 5.477 1.00 65.00 85 ASP A N 1
ATOM 643 C CA . ASP A 1 85 ? 4.049 15.972 6.068 1.00 65.00 85 ASP A CA 1
ATOM 644 C C . ASP A 1 85 ? 5.075 17.096 5.821 1.00 65.00 85 ASP A C 1
ATOM 646 O O . ASP A 1 85 ? 4.644 18.256 5.616 1.00 65.00 85 ASP A O 1
#

Radius of gyration: 13.72 Å; chains: 1; bounding box: 30×29×37 Å

p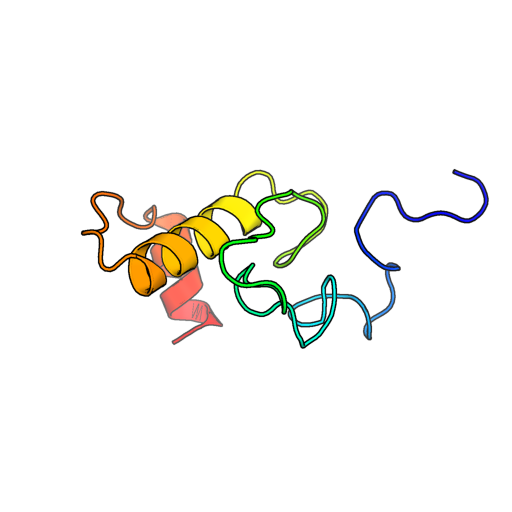LDDT: mean 86.48, std 8.53, range [61.84, 97.12]

Foldseek 3Di:
DVPDDPAQDDPDPCCAACCPNHVCCGLQDHPDPPHGDQDCRGPPHNPPPRPSNVSRVVVVCVVVVHDDPDDDDPVVVVVCVVPVD